Protein AF-A0A844IC82-F1 (afdb_monomer_lite)

Sequence (133 aa):
MSLWQGKRQEARGKSEEGLGDFTFLYTVWFYCVHLLIVACELRFGAEKSNSFRLKQRIELAFSIIPVLPLMADVDHNYATIRTHLERQGTPIGSNDLLIAVQAFTLNLTLVTANVREFSRVPNLKVENWLKSD

pLDDT: mean 83.49, std 21.62, range [38.25, 98.25]

Radius of gyration: 22.3 Å; chains: 1; bounding box: 40×45×65 Å

Structure (mmCIF, N/CA/C/O backbone):
data_AF-A0A844IC82-F1
#
_entry.id   AF-A0A844IC82-F1
#
loop_
_atom_site.group_PDB
_atom_site.id
_atom_site.type_symbol
_atom_site.label_atom_id
_atom_site.label_alt_id
_atom_site.label_comp_id
_atom_site.label_asym_id
_atom_site.label_entity_id
_atom_site.label_seq_id
_atom_site.pdbx_PDB_ins_code
_atom_site.Cartn_x
_atom_site.Cartn_y
_atom_site.Cartn_z
_atom_site.occupancy
_atom_site.B_iso_or_equiv
_atom_site.auth_seq_id
_atom_site.auth_comp_id
_atom_site.auth_asym_id
_atom_site.auth_atom_id
_atom_site.pdbx_PDB_model_num
ATOM 1 N N . MET A 1 1 ? 22.944 -0.408 -47.271 1.00 51.28 1 MET A N 1
ATOM 2 C CA . MET A 1 1 ? 21.814 -0.973 -48.038 1.00 51.28 1 MET A CA 1
ATOM 3 C C . MET A 1 1 ? 22.250 -2.235 -48.800 1.00 51.28 1 MET A C 1
ATOM 5 O O . MET A 1 1 ? 22.168 -2.237 -50.016 1.00 51.28 1 MET A O 1
ATOM 9 N N . SER A 1 2 ? 22.726 -3.302 -48.129 1.00 55.84 2 SER A N 1
ATOM 10 C CA . SER A 1 2 ? 23.039 -4.575 -48.834 1.00 55.84 2 SER A CA 1
ATOM 11 C C . SER A 1 2 ? 23.286 -5.837 -47.974 1.00 55.84 2 SER A C 1
ATOM 13 O O . SER A 1 2 ? 23.756 -6.828 -48.516 1.00 55.84 2 SER A O 1
ATOM 15 N N . LEU A 1 3 ? 22.950 -5.885 -46.674 1.00 41.97 3 LEU A N 1
ATOM 16 C CA . LEU A 1 3 ? 23.184 -7.099 -45.850 1.00 41.97 3 LEU A CA 1
ATOM 17 C C . LEU A 1 3 ? 21.960 -7.624 -45.074 1.00 41.97 3 LEU A C 1
ATOM 19 O O . LEU A 1 3 ? 22.056 -8.641 -44.397 1.00 41.97 3 LEU A O 1
ATOM 23 N N . TRP A 1 4 ? 20.789 -6.988 -45.208 1.00 41.56 4 TRP A N 1
ATOM 24 C CA . TRP A 1 4 ? 19.594 -7.311 -44.404 1.00 41.56 4 TRP A CA 1
ATOM 25 C C . TRP A 1 4 ? 18.356 -7.771 -45.192 1.00 41.56 4 TRP A C 1
ATOM 27 O O . TRP A 1 4 ? 17.288 -7.937 -44.611 1.00 41.56 4 TRP A O 1
ATOM 37 N N . GLN A 1 5 ? 18.477 -8.031 -46.498 1.00 43.94 5 GLN A N 1
ATOM 38 C CA . GLN A 1 5 ? 17.385 -8.625 -47.292 1.00 43.94 5 GLN A CA 1
ATOM 39 C C . GLN A 1 5 ? 17.567 -10.128 -47.573 1.00 43.94 5 GLN A C 1
ATOM 41 O O . GLN A 1 5 ? 16.580 -10.812 -47.822 1.00 43.94 5 GLN A O 1
ATOM 46 N N . GLY A 1 6 ? 18.783 -10.675 -47.441 1.00 41.50 6 GLY A N 1
ATOM 47 C CA . GLY A 1 6 ? 19.058 -12.096 -47.709 1.00 41.50 6 GLY A CA 1
ATOM 48 C C . GLY A 1 6 ? 18.577 -13.072 -46.627 1.00 41.50 6 GLY A C 1
ATOM 49 O O . GLY A 1 6 ? 18.161 -14.179 -46.943 1.00 41.50 6 GLY A O 1
ATOM 50 N N . LYS A 1 7 ? 18.541 -12.667 -45.349 1.00 41.31 7 LYS A N 1
ATOM 51 C CA . LYS A 1 7 ? 18.173 -13.572 -44.237 1.00 41.31 7 LYS A CA 1
ATOM 52 C C . LYS A 1 7 ? 16.666 -13.767 -44.019 1.00 41.31 7 LYS A C 1
ATOM 54 O O . LYS A 1 7 ? 16.270 -14.528 -43.145 1.00 41.31 7 LYS A O 1
ATOM 59 N N . ARG A 1 8 ? 15.807 -13.111 -44.808 1.00 38.25 8 ARG A N 1
ATOM 60 C CA . ARG A 1 8 ? 14.341 -13.230 -44.678 1.00 38.25 8 ARG A CA 1
ATOM 61 C C . ARG A 1 8 ? 13.778 -14.504 -45.337 1.00 38.25 8 ARG A C 1
ATOM 63 O O . ARG A 1 8 ? 12.640 -14.863 -45.067 1.00 38.25 8 ARG A O 1
ATOM 70 N N . GLN A 1 9 ? 14.559 -15.199 -46.169 1.00 39.94 9 GLN A N 1
ATOM 71 C CA . GLN A 1 9 ? 14.133 -16.430 -46.856 1.00 39.94 9 GLN A CA 1
ATOM 72 C C . GLN A 1 9 ? 14.550 -17.719 -46.116 1.00 39.94 9 GLN A C 1
ATOM 74 O O . GLN A 1 9 ? 13.899 -18.745 -46.271 1.00 39.94 9 GLN A O 1
ATOM 79 N N . GLU A 1 10 ? 15.569 -17.675 -45.252 1.00 38.34 10 GLU A N 1
ATOM 80 C CA . GLU A 1 10 ? 16.102 -18.875 -44.577 1.00 38.34 10 GLU A CA 1
ATOM 81 C C . GLU A 1 10 ? 15.306 -19.286 -43.318 1.00 38.34 10 GLU A C 1
ATOM 83 O O . GLU A 1 10 ? 15.404 -20.415 -42.847 1.00 38.34 10 GLU A O 1
ATOM 88 N N . ALA A 1 11 ? 14.436 -18.408 -42.807 1.00 39.69 11 ALA A N 1
ATOM 89 C CA . ALA A 1 11 ? 13.580 -18.675 -41.645 1.00 39.69 11 ALA A CA 1
ATOM 90 C C . ALA A 1 11 ? 12.224 -19.327 -41.993 1.00 39.69 11 ALA A C 1
ATOM 92 O O . ALA A 1 11 ? 11.368 -19.467 -41.124 1.00 39.69 11 ALA A O 1
ATOM 93 N N . ARG A 1 12 ? 11.999 -19.716 -43.257 1.00 40.47 12 ARG A N 1
ATOM 94 C CA . ARG A 1 12 ? 10.721 -20.288 -43.723 1.00 40.47 12 ARG A CA 1
ATOM 95 C C . ARG A 1 12 ? 10.727 -21.822 -43.840 1.00 40.47 12 ARG A C 1
ATOM 97 O O . ARG A 1 12 ? 9.746 -22.387 -44.303 1.00 40.47 12 ARG A O 1
ATOM 104 N N . GLY A 1 13 ? 11.813 -22.483 -43.428 1.00 40.06 13 GLY A N 1
ATOM 105 C CA . GLY A 1 13 ? 12.026 -23.924 -43.633 1.00 40.06 13 GLY A CA 1
ATOM 106 C C . GLY A 1 13 ? 12.338 -24.754 -42.386 1.00 40.06 13 GLY A C 1
ATOM 107 O O . GLY A 1 13 ? 12.775 -25.887 -42.533 1.00 40.06 13 GLY A O 1
ATOM 108 N N . LYS A 1 14 ? 12.163 -24.222 -41.169 1.00 43.19 14 LYS A N 1
ATOM 109 C CA . LYS A 1 14 ? 12.354 -24.995 -39.924 1.00 43.19 14 LYS A CA 1
ATOM 110 C C . LYS A 1 14 ? 11.222 -24.771 -38.915 1.00 43.19 14 LYS A C 1
ATOM 112 O O . LYS A 1 14 ? 11.452 -24.502 -37.744 1.00 43.19 14 LYS A O 1
ATOM 117 N N . SER A 1 15 ? 9.986 -24.872 -39.396 1.00 48.28 15 SER A N 1
ATOM 118 C CA . SER A 1 15 ? 8.929 -25.584 -38.670 1.00 48.28 15 SER A CA 1
ATOM 119 C C . SER A 1 15 ? 9.297 -27.068 -38.786 1.00 48.28 15 SER A C 1
ATOM 121 O O . SER A 1 15 ? 9.417 -27.550 -39.903 1.00 48.28 15 SER A O 1
ATOM 123 N N . GLU A 1 16 ? 9.692 -27.790 -37.741 1.00 48.81 16 GLU A N 1
ATOM 124 C CA . GLU A 1 16 ? 8.737 -28.591 -36.958 1.00 48.81 16 GLU A CA 1
ATOM 125 C C . GLU A 1 16 ? 9.360 -29.196 -35.669 1.00 48.81 16 GLU A C 1
ATOM 127 O O . GLU A 1 16 ? 8.695 -29.956 -34.979 1.00 48.81 16 GLU A O 1
ATOM 132 N N . GLU A 1 17 ? 10.590 -28.840 -35.266 1.00 48.00 17 GLU A N 1
ATOM 133 C CA . GLU A 1 17 ? 11.301 -29.528 -34.154 1.00 48.00 17 GLU A CA 1
ATOM 134 C C . GLU A 1 17 ? 11.530 -28.693 -32.872 1.00 48.00 17 GLU A C 1
ATOM 136 O O . GLU A 1 17 ? 12.385 -29.021 -32.056 1.00 48.00 17 GLU A O 1
ATOM 141 N N . GLY A 1 18 ? 10.772 -27.614 -32.647 1.00 45.81 18 GLY A N 1
ATOM 142 C CA . GLY A 1 18 ? 11.054 -26.670 -31.548 1.00 45.81 18 GLY A CA 1
ATOM 143 C C . GLY A 1 18 ? 9.851 -26.152 -30.762 1.00 45.81 18 GLY A C 1
ATOM 144 O O . GLY A 1 18 ? 9.939 -25.080 -30.170 1.00 45.81 18 GLY A O 1
ATOM 145 N N . LEU A 1 19 ? 8.723 -26.867 -30.741 1.00 46.19 19 LEU A N 1
ATOM 146 C CA . LEU A 1 19 ? 7.490 -26.408 -30.076 1.00 46.19 19 LEU A CA 1
ATOM 147 C C . LEU A 1 19 ? 7.551 -26.359 -28.526 1.00 46.19 19 LEU A C 1
ATOM 149 O O . LEU A 1 19 ? 6.521 -26.154 -27.890 1.00 46.19 19 LEU A O 1
ATOM 153 N N . GLY A 1 20 ? 8.726 -26.537 -27.908 1.00 46.59 20 GLY A N 1
ATOM 154 C CA . GLY A 1 20 ? 8.906 -26.541 -26.449 1.00 46.59 20 GLY A CA 1
ATOM 155 C C . GLY A 1 20 ? 9.227 -25.183 -25.808 1.00 46.59 20 GLY A C 1
ATOM 156 O O . GLY A 1 20 ? 8.851 -24.965 -24.660 1.00 46.59 20 GLY A O 1
ATOM 157 N N . ASP A 1 21 ? 9.847 -24.247 -26.535 1.00 56.78 21 ASP A N 1
ATOM 158 C CA . ASP A 1 21 ? 10.416 -23.020 -25.934 1.00 56.78 21 ASP A CA 1
ATOM 159 C C . ASP A 1 21 ? 9.563 -21.752 -26.128 1.00 56.78 21 ASP A C 1
ATOM 161 O O . ASP A 1 21 ? 9.872 -20.693 -25.582 1.00 56.78 21 ASP A O 1
ATOM 165 N N . PHE A 1 22 ? 8.450 -21.833 -26.862 1.00 43.94 22 PHE A N 1
ATOM 166 C CA . PHE A 1 22 ? 7.577 -20.675 -27.118 1.00 43.94 22 PHE A CA 1
ATOM 167 C C . PHE A 1 22 ? 6.506 -20.442 -26.038 1.00 43.94 22 PHE A C 1
ATOM 169 O O . PHE A 1 22 ? 5.912 -19.364 -25.976 1.00 43.94 22 PHE A O 1
ATOM 176 N N . THR A 1 23 ? 6.291 -21.410 -25.144 1.00 47.78 23 THR A N 1
ATOM 177 C CA . THR A 1 23 ? 5.340 -21.308 -24.022 1.00 47.78 23 THR A CA 1
ATOM 178 C C . THR A 1 23 ? 5.748 -20.223 -23.015 1.00 47.78 23 THR A C 1
ATOM 180 O O . THR A 1 23 ? 4.891 -19.637 -22.360 1.00 47.78 23 THR A O 1
ATOM 183 N N . PHE A 1 24 ? 7.041 -19.885 -22.927 1.00 46.66 24 PHE A N 1
ATOM 184 C CA . PHE A 1 24 ? 7.570 -18.921 -21.953 1.00 46.66 24 PHE A CA 1
ATOM 185 C C . PHE A 1 24 ? 7.175 -17.459 -22.237 1.00 46.66 24 PHE A C 1
ATOM 187 O O . PHE A 1 24 ? 7.182 -16.628 -21.333 1.00 46.66 24 PHE A O 1
ATOM 194 N N . LEU A 1 25 ? 6.795 -17.133 -23.478 1.00 47.28 25 LEU A N 1
ATOM 195 C CA . LEU A 1 25 ? 6.394 -15.776 -23.881 1.00 47.28 25 LEU A CA 1
ATOM 196 C C . LEU A 1 25 ? 4.873 -15.533 -23.804 1.00 47.28 25 LEU A C 1
ATOM 198 O O . LEU A 1 25 ? 4.428 -14.413 -24.044 1.00 47.28 25 LEU A O 1
ATOM 20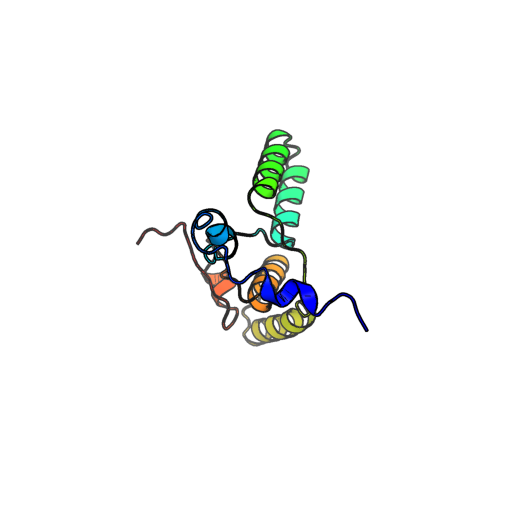2 N N . TYR A 1 26 ? 4.084 -16.548 -23.427 1.00 44.75 26 TYR A N 1
ATOM 203 C CA . TYR A 1 26 ? 2.617 -16.487 -23.323 1.00 44.75 26 TYR A CA 1
ATOM 204 C C . TYR A 1 26 ? 2.077 -16.668 -21.891 1.00 44.75 26 TYR A C 1
ATOM 206 O O . TYR A 1 26 ? 0.877 -16.872 -21.709 1.00 44.75 26 TYR A O 1
ATOM 214 N N . THR A 1 27 ? 2.917 -16.545 -20.857 1.00 41.44 27 THR A N 1
ATOM 215 C CA . THR A 1 27 ? 2.504 -16.597 -19.442 1.00 41.44 27 THR A CA 1
ATOM 216 C C . THR A 1 27 ? 1.809 -15.301 -19.006 1.00 41.44 27 THR A C 1
ATOM 218 O O . THR A 1 27 ? 2.286 -14.557 -18.152 1.00 41.44 27 THR A O 1
ATOM 221 N N . VAL A 1 28 ? 0.647 -14.990 -19.576 1.00 44.84 28 VAL A N 1
ATOM 222 C CA . VAL A 1 28 ? -0.340 -14.240 -18.792 1.00 44.84 28 VAL A CA 1
ATOM 223 C C . VAL A 1 28 ? -0.747 -15.181 -17.648 1.00 44.84 28 VAL A C 1
ATOM 225 O O . VAL A 1 28 ? -1.030 -16.339 -17.943 1.00 44.84 28 VAL A O 1
ATOM 228 N N . TRP A 1 29 ? -0.779 -14.692 -16.399 1.00 43.16 29 TRP A N 1
ATOM 229 C CA . TRP A 1 29 ? -1.689 -15.063 -15.285 1.00 43.16 29 TRP A CA 1
ATOM 230 C C . TRP A 1 29 ? -0.972 -15.051 -13.906 1.00 43.16 29 TRP A C 1
ATOM 232 O O . TRP A 1 29 ? -0.146 -15.905 -13.617 1.00 43.16 29 TRP A O 1
ATOM 242 N N . PHE A 1 30 ? -1.330 -14.089 -13.040 1.00 54.56 30 PHE A N 1
ATOM 243 C CA . PHE A 1 30 ? -0.992 -13.986 -11.600 1.00 54.56 30 PHE A CA 1
ATOM 244 C C . PHE A 1 30 ? 0.480 -13.779 -11.181 1.00 54.56 30 PHE A C 1
ATOM 246 O O . PHE A 1 30 ? 1.043 -14.580 -10.438 1.00 54.56 30 PHE A O 1
ATOM 253 N N . TYR A 1 31 ? 1.084 -12.636 -11.521 1.00 78.00 31 TYR A N 1
ATOM 254 C CA . TYR A 1 31 ? 2.238 -12.154 -10.748 1.00 78.00 31 TYR A CA 1
ATOM 255 C C . TYR A 1 31 ? 1.756 -11.278 -9.588 1.00 78.00 31 TYR A C 1
ATOM 257 O O . TYR A 1 31 ? 1.326 -10.142 -9.790 1.00 78.00 31 TYR A O 1
ATOM 265 N N . CYS A 1 32 ? 1.818 -11.810 -8.364 1.00 90.00 32 CYS A N 1
ATOM 266 C CA . CYS A 1 32 ? 1.727 -10.991 -7.158 1.00 90.00 32 CYS A CA 1
ATOM 267 C C . CYS A 1 32 ? 2.939 -10.058 -7.091 1.00 90.00 32 CYS A C 1
ATOM 269 O O . CYS A 1 32 ? 4.047 -10.431 -7.480 1.00 90.00 32 CYS A O 1
ATOM 271 N N . VAL A 1 33 ? 2.735 -8.863 -6.546 1.00 94.12 33 VAL A N 1
ATOM 272 C CA . VAL A 1 33 ? 3.802 -7.899 -6.268 1.00 94.12 33 VAL A CA 1
ATOM 273 C C . VAL A 1 33 ? 3.579 -7.278 -4.899 1.00 94.12 33 VAL A C 1
ATOM 275 O O . VAL A 1 33 ? 2.443 -7.118 -4.453 1.00 94.12 33 VAL A O 1
ATOM 278 N N . HIS A 1 34 ? 4.663 -6.893 -4.239 1.00 95.06 34 HIS A N 1
ATOM 279 C CA . HIS A 1 34 ? 4.593 -6.020 -3.077 1.00 95.06 34 HIS A CA 1
ATOM 280 C C . HIS A 1 34 ? 4.609 -4.569 -3.553 1.00 95.06 34 HIS A C 1
ATOM 282 O O . HIS A 1 34 ? 5.457 -4.190 -4.356 1.00 95.06 34 HIS A O 1
ATOM 288 N N . LEU A 1 35 ? 3.716 -3.727 -3.042 1.00 96.44 35 LEU A N 1
ATOM 289 C CA . LEU A 1 35 ? 3.821 -2.287 -3.277 1.00 96.44 35 LEU A CA 1
ATOM 290 C C . LEU A 1 35 ? 4.948 -1.703 -2.419 1.00 96.44 35 LEU A C 1
ATOM 292 O O . LEU A 1 35 ? 5.167 -2.147 -1.290 1.00 96.44 35 LEU A O 1
ATOM 296 N N . LEU A 1 36 ? 5.655 -0.696 -2.936 1.00 96.94 36 LEU A N 1
ATOM 297 C CA . LEU A 1 36 ? 6.801 -0.084 -2.253 1.00 96.94 36 LEU A CA 1
ATOM 298 C C . LEU A 1 36 ? 6.465 0.366 -0.827 1.00 96.94 36 LEU A C 1
ATOM 300 O O . LEU A 1 36 ? 7.243 0.123 0.091 1.00 96.94 36 LEU A O 1
ATOM 304 N N . ILE A 1 37 ? 5.294 0.974 -0.631 1.00 97.56 37 ILE A N 1
ATOM 305 C CA . ILE A 1 37 ? 4.862 1.448 0.690 1.00 97.56 37 ILE A CA 1
ATOM 306 C C . ILE A 1 37 ? 4.693 0.284 1.673 1.00 97.56 37 ILE A C 1
ATOM 308 O O . ILE A 1 37 ? 5.171 0.374 2.801 1.00 97.56 37 ILE A O 1
ATOM 312 N N . VAL A 1 38 ? 4.134 -0.846 1.228 1.00 97.19 38 VAL A N 1
ATOM 313 C CA . VAL A 1 38 ? 4.040 -2.068 2.046 1.00 97.19 38 VAL A CA 1
ATOM 314 C C . VAL A 1 38 ? 5.436 -2.580 2.404 1.00 97.19 38 VAL A C 1
ATOM 316 O O . VAL A 1 38 ? 5.693 -2.954 3.548 1.00 97.19 38 VAL A O 1
ATOM 319 N N . ALA A 1 39 ? 6.374 -2.558 1.453 1.00 97.56 39 ALA A N 1
ATOM 320 C CA . ALA A 1 39 ? 7.747 -2.971 1.723 1.00 97.56 39 ALA A CA 1
ATOM 321 C C . ALA A 1 39 ? 8.440 -2.065 2.757 1.00 97.56 39 ALA A C 1
ATOM 323 O O . ALA A 1 39 ? 9.157 -2.566 3.629 1.00 97.56 39 ALA A O 1
ATOM 324 N N . CYS A 1 40 ? 8.195 -0.751 2.701 1.00 97.75 40 CYS A N 1
ATOM 325 C CA . CYS A 1 40 ? 8.662 0.205 3.704 1.00 97.75 40 CYS A CA 1
ATOM 326 C C . CYS A 1 40 ? 8.109 -0.120 5.098 1.00 97.75 40 CYS A C 1
ATOM 328 O O . CYS A 1 40 ? 8.880 -0.172 6.056 1.00 97.75 40 CYS A O 1
ATOM 330 N N . GLU A 1 41 ? 6.806 -0.387 5.221 1.00 97.44 41 GLU A N 1
ATOM 331 C CA . GLU A 1 41 ? 6.179 -0.719 6.506 1.00 97.44 41 GLU A CA 1
ATOM 332 C C . GLU A 1 41 ? 6.706 -2.027 7.100 1.00 97.44 41 GLU A C 1
ATOM 334 O O . GLU A 1 41 ? 7.023 -2.082 8.292 1.00 97.44 41 GLU A O 1
ATOM 339 N N . LEU A 1 42 ? 6.872 -3.064 6.274 1.00 97.31 42 LEU A N 1
ATOM 340 C CA . LEU A 1 42 ? 7.417 -4.349 6.712 1.00 97.31 42 LEU A CA 1
ATOM 341 C C . LEU A 1 42 ? 8.855 -4.207 7.222 1.00 97.31 42 LEU A C 1
ATOM 343 O O . LEU A 1 42 ? 9.170 -4.679 8.318 1.00 97.31 42 LEU A O 1
ATOM 347 N N . ARG A 1 43 ? 9.725 -3.519 6.470 1.00 97.31 43 ARG A N 1
ATOM 348 C CA . ARG A 1 43 ? 11.115 -3.276 6.890 1.00 97.31 43 ARG A CA 1
ATOM 349 C C . ARG A 1 43 ? 11.182 -2.412 8.146 1.00 97.31 43 ARG A C 1
ATOM 351 O O . ARG A 1 43 ? 11.923 -2.752 9.064 1.00 97.31 43 ARG A O 1
ATOM 358 N N . PHE A 1 44 ? 10.366 -1.360 8.237 1.00 97.44 44 PHE A N 1
ATOM 359 C CA . PHE A 1 44 ? 10.267 -0.539 9.444 1.00 97.44 44 PHE A CA 1
ATOM 360 C C . PHE A 1 44 ? 9.838 -1.365 10.663 1.00 97.44 44 PHE A C 1
ATOM 362 O O . PHE A 1 44 ? 10.462 -1.274 11.719 1.00 97.44 44 PHE A O 1
ATOM 369 N N . GLY A 1 45 ? 8.814 -2.211 10.524 1.00 96.94 45 GLY A N 1
ATOM 370 C CA . GLY A 1 45 ? 8.366 -3.105 11.591 1.00 96.94 45 GLY A CA 1
ATOM 371 C C . GLY A 1 45 ? 9.460 -4.078 12.037 1.00 96.94 45 GLY A C 1
ATOM 372 O O . GLY A 1 45 ? 9.660 -4.287 13.236 1.00 96.94 45 GLY A O 1
ATOM 373 N N . ALA A 1 46 ? 10.222 -4.623 11.086 1.00 96.94 46 ALA A N 1
ATOM 374 C CA . ALA A 1 46 ? 11.346 -5.508 11.370 1.00 96.94 46 ALA A CA 1
ATOM 375 C C . ALA A 1 46 ? 12.468 -4.800 12.136 1.00 96.94 46 ALA A C 1
ATOM 377 O O . ALA A 1 46 ? 12.935 -5.329 13.148 1.00 96.94 46 ALA A O 1
ATOM 378 N N . GLU A 1 47 ? 12.852 -3.596 11.705 1.00 97.00 47 GLU A N 1
ATOM 379 C CA . GLU A 1 47 ? 13.826 -2.755 12.406 1.00 97.00 47 GLU A CA 1
ATOM 380 C C . GLU A 1 4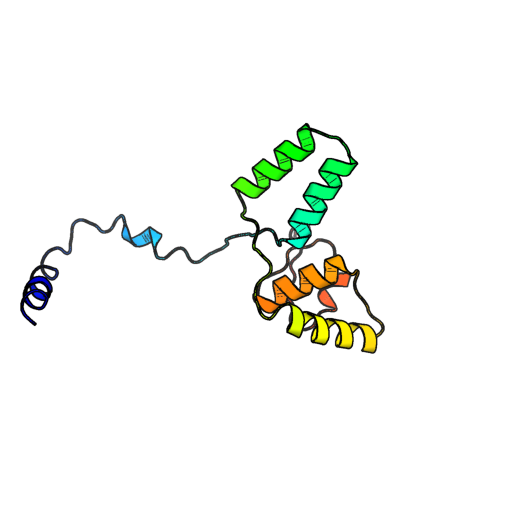7 ? 13.352 -2.404 13.817 1.00 97.00 47 GLU A C 1
ATOM 382 O O . GLU A 1 47 ? 14.063 -2.651 14.789 1.00 97.00 47 GLU A O 1
ATOM 387 N N . LYS A 1 48 ? 12.107 -1.936 13.956 1.00 97.12 48 LYS A N 1
ATOM 388 C CA . LYS A 1 48 ? 11.514 -1.574 15.249 1.00 97.12 48 LYS A CA 1
ATOM 389 C C . LYS A 1 48 ? 11.464 -2.751 16.227 1.00 97.12 48 LYS A C 1
ATOM 391 O O . LYS A 1 48 ? 11.638 -2.559 17.425 1.00 97.12 48 LYS A O 1
ATOM 396 N N . SER A 1 49 ? 11.222 -3.963 15.729 1.00 95.94 49 SER A N 1
ATOM 397 C CA . SER A 1 49 ? 11.190 -5.181 16.552 1.00 95.94 49 SER A CA 1
ATOM 398 C C . SER A 1 49 ? 12.576 -5.697 16.960 1.00 95.94 49 SER A C 1
ATOM 400 O O . SER A 1 49 ? 12.663 -6.603 17.787 1.00 95.94 49 SER A O 1
ATOM 402 N N . ASN A 1 50 ? 13.648 -5.180 16.348 1.00 93.69 50 ASN A N 1
ATOM 403 C CA . ASN A 1 50 ? 15.023 -5.668 16.474 1.00 93.69 50 ASN A CA 1
ATOM 404 C C . ASN A 1 50 ? 15.187 -7.191 16.239 1.00 93.69 50 ASN A C 1
ATOM 406 O O . ASN A 1 50 ? 16.092 -7.832 16.772 1.00 93.69 50 ASN A O 1
ATOM 410 N N . SER A 1 51 ? 14.300 -7.801 15.444 1.00 95.69 51 SER A N 1
ATOM 411 C CA . SER A 1 51 ? 14.273 -9.248 15.215 1.00 95.69 51 SER A CA 1
ATOM 412 C C . SER A 1 51 ? 14.998 -9.630 13.928 1.00 95.69 51 SER A C 1
ATOM 414 O O . SER A 1 51 ? 14.479 -9.453 12.825 1.00 95.69 51 SER A O 1
ATOM 416 N N . PHE A 1 52 ? 16.179 -10.236 14.060 1.00 95.50 52 PHE A N 1
ATOM 417 C CA . PHE A 1 52 ? 16.946 -10.745 12.916 1.00 95.50 52 PHE A CA 1
ATOM 418 C C . PHE A 1 52 ? 16.151 -11.765 12.084 1.00 95.50 52 PHE A C 1
ATOM 420 O O . PHE A 1 52 ? 16.114 -11.688 10.857 1.00 95.50 52 PHE A O 1
ATOM 427 N N . ARG A 1 53 ? 15.432 -12.676 12.755 1.00 96.75 53 ARG A N 1
ATOM 428 C CA . ARG A 1 53 ? 14.590 -13.684 12.096 1.00 96.75 53 ARG A CA 1
ATOM 429 C C . ARG A 1 53 ? 13.493 -13.044 11.244 1.00 96.75 53 ARG A C 1
ATOM 431 O O . ARG A 1 53 ? 13.191 -13.549 10.165 1.00 96.75 53 ARG A O 1
ATOM 438 N N . LEU A 1 54 ? 12.877 -11.959 11.720 1.00 96.12 54 LEU A N 1
ATOM 439 C CA . LEU A 1 54 ? 11.839 -11.258 10.962 1.00 96.12 54 LEU A CA 1
ATOM 440 C C . LEU A 1 54 ? 12.425 -10.578 9.720 1.00 96.12 54 LEU A C 1
ATOM 442 O O . LEU A 1 54 ? 11.869 -10.744 8.637 1.00 96.12 54 LEU A O 1
ATOM 446 N N . LYS A 1 55 ? 13.578 -9.908 9.856 1.00 97.38 55 LYS A N 1
ATOM 447 C CA . LYS A 1 55 ? 14.298 -9.301 8.723 1.00 97.38 55 LYS A CA 1
ATOM 448 C C . LYS A 1 55 ? 14.583 -10.329 7.625 1.00 97.38 55 LYS A C 1
ATOM 450 O O . LYS A 1 55 ? 14.231 -10.107 6.473 1.00 97.38 55 LYS A O 1
ATOM 455 N N . GLN A 1 56 ? 15.123 -11.496 7.989 1.00 97.50 56 GLN A N 1
ATOM 456 C CA . GLN A 1 56 ? 15.398 -12.566 7.022 1.00 97.50 56 GLN A CA 1
ATOM 457 C C . GLN A 1 56 ? 14.138 -13.064 6.306 1.00 97.50 56 GLN A C 1
ATOM 459 O O . GLN A 1 56 ? 14.159 -13.263 5.096 1.00 97.50 56 GLN A O 1
ATOM 464 N N . ARG A 1 57 ? 13.027 -13.257 7.030 1.00 97.19 57 ARG A N 1
ATOM 465 C CA . ARG A 1 57 ? 11.763 -13.708 6.422 1.00 97.19 57 ARG A CA 1
ATOM 466 C C . ARG A 1 57 ? 11.197 -12.694 5.432 1.00 97.19 57 ARG A C 1
ATOM 468 O O . ARG A 1 57 ? 10.651 -13.106 4.416 1.00 97.19 57 ARG A O 1
ATOM 475 N N . ILE A 1 58 ? 11.322 -11.403 5.728 1.00 97.31 58 ILE A N 1
ATOM 476 C CA . ILE A 1 58 ? 10.869 -10.331 4.835 1.00 97.31 58 ILE A CA 1
ATOM 477 C C . ILE A 1 58 ? 11.704 -10.307 3.555 1.00 97.31 58 ILE A C 1
ATOM 479 O O . ILE A 1 58 ? 11.135 -10.307 2.469 1.00 97.31 58 ILE A O 1
ATOM 483 N N . GLU A 1 59 ? 13.033 -10.375 3.654 1.00 96.38 59 GLU A N 1
ATOM 484 C CA . GLU A 1 59 ? 13.882 -10.388 2.453 1.00 96.38 59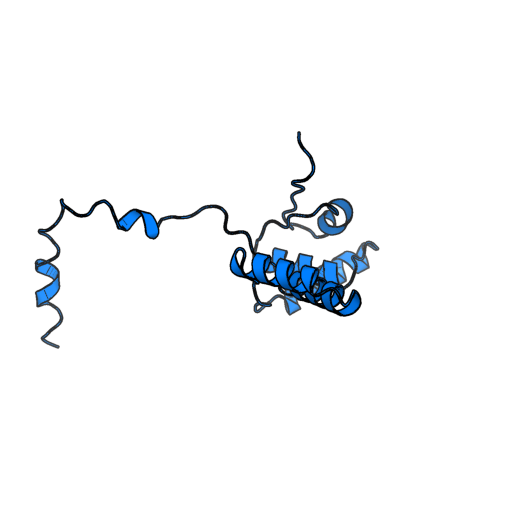 GLU A CA 1
ATOM 485 C C . GLU A 1 59 ? 13.692 -11.668 1.617 1.00 96.38 59 GLU A C 1
ATOM 487 O O . GLU A 1 59 ? 13.705 -11.604 0.390 1.00 96.38 59 GLU A O 1
ATOM 492 N N . LEU A 1 60 ? 13.418 -12.816 2.252 1.00 96.38 60 LEU A N 1
ATOM 493 C CA . LEU A 1 60 ? 13.004 -14.035 1.542 1.00 96.38 60 LEU A CA 1
ATOM 494 C C . LEU A 1 60 ? 11.651 -13.872 0.833 1.00 96.38 60 LEU A C 1
ATOM 496 O O . LEU A 1 60 ? 11.469 -14.388 -0.262 1.00 96.38 60 LEU A O 1
ATOM 500 N N . ALA A 1 61 ? 10.690 -13.162 1.428 1.00 93.81 61 ALA A N 1
ATOM 501 C CA . ALA A 1 61 ? 9.422 -12.886 0.757 1.00 93.81 61 ALA A CA 1
ATOM 502 C C . ALA A 1 61 ? 9.625 -11.978 -0.469 1.00 93.81 61 ALA A C 1
ATOM 504 O O . ALA A 1 61 ? 9.035 -12.225 -1.521 1.00 93.81 61 ALA A O 1
ATOM 505 N N . PHE A 1 62 ? 10.493 -10.967 -0.360 1.00 94.62 62 PHE A N 1
ATOM 506 C CA . PHE A 1 62 ? 10.801 -10.046 -1.458 1.00 94.62 62 PHE A CA 1
ATOM 507 C C . PHE A 1 62 ? 11.633 -10.668 -2.583 1.00 94.62 62 PHE A C 1
ATOM 509 O O . PHE A 1 62 ? 11.575 -10.174 -3.708 1.00 94.62 62 PHE A O 1
ATOM 516 N N . SER A 1 63 ? 12.373 -11.751 -2.324 1.00 92.88 63 SER A N 1
ATOM 517 C CA . SER A 1 63 ? 13.067 -12.489 -3.386 1.00 92.88 63 SER A CA 1
ATOM 518 C C . SER A 1 63 ? 12.128 -13.354 -4.234 1.00 92.88 63 SER A C 1
ATOM 520 O O . SER A 1 63 ? 12.464 -13.669 -5.373 1.00 92.88 63 SER A O 1
ATOM 522 N N . ILE A 1 64 ? 10.954 -13.717 -3.702 1.00 92.19 64 ILE A N 1
ATOM 523 C CA . ILE A 1 64 ? 9.937 -14.526 -4.394 1.00 92.19 64 ILE A CA 1
ATOM 524 C C . ILE A 1 64 ? 8.909 -13.626 -5.088 1.00 92.19 64 ILE A C 1
ATOM 526 O O . ILE A 1 64 ? 8.545 -13.863 -6.237 1.00 92.19 64 ILE A O 1
ATOM 530 N N . ILE A 1 65 ? 8.433 -12.596 -4.386 1.00 92.12 65 ILE A N 1
ATOM 531 C CA . ILE A 1 65 ? 7.421 -11.654 -4.867 1.00 92.12 65 ILE A CA 1
ATOM 532 C C . ILE A 1 65 ? 8.075 -10.267 -4.914 1.00 92.12 65 ILE A C 1
ATOM 534 O O . ILE A 1 65 ? 8.344 -9.686 -3.856 1.00 92.12 65 ILE A O 1
ATOM 538 N N . PRO A 1 66 ? 8.335 -9.711 -6.108 1.00 91.88 66 PRO A N 1
ATOM 539 C CA . PRO A 1 66 ? 9.124 -8.495 -6.234 1.00 91.88 66 PRO A CA 1
ATOM 540 C C . PRO A 1 66 ? 8.399 -7.277 -5.653 1.00 91.88 66 PRO A C 1
ATOM 542 O O . PRO A 1 66 ? 7.168 -7.217 -5.602 1.00 91.88 66 PRO A O 1
ATOM 545 N N . VAL A 1 67 ? 9.186 -6.283 -5.238 1.00 94.69 67 VAL A N 1
ATOM 546 C CA . VAL A 1 67 ? 8.680 -4.978 -4.801 1.00 94.69 67 VAL A CA 1
ATOM 547 C C . VAL A 1 67 ? 8.578 -4.051 -6.006 1.00 94.69 67 VAL A C 1
ATOM 549 O O . VAL A 1 67 ? 9.569 -3.801 -6.691 1.00 94.69 67 VAL A O 1
ATOM 552 N N . LEU A 1 68 ? 7.386 -3.516 -6.245 1.00 93.94 68 LEU A N 1
ATOM 553 C CA . LEU A 1 68 ? 7.116 -2.599 -7.338 1.00 93.94 68 LEU A CA 1
ATOM 554 C C . LEU A 1 68 ? 7.352 -1.144 -6.893 1.00 93.94 68 LEU A C 1
ATOM 556 O O . LEU A 1 68 ? 6.747 -0.711 -5.902 1.00 93.94 68 LEU A O 1
ATOM 560 N N . PRO A 1 69 ? 8.204 -0.373 -7.598 1.00 93.50 69 PRO A N 1
ATOM 561 C CA . PRO A 1 69 ? 8.488 1.012 -7.244 1.00 93.50 69 PRO A CA 1
ATOM 562 C C . PRO A 1 69 ? 7.257 1.906 -7.428 1.00 93.50 69 PRO A C 1
ATOM 564 O O . PRO A 1 69 ? 6.298 1.554 -8.118 1.00 93.50 69 PRO A O 1
ATOM 567 N N . LEU A 1 70 ? 7.296 3.089 -6.813 1.00 90.00 70 LEU A N 1
ATOM 568 C CA . LEU A 1 70 ? 6.351 4.156 -7.132 1.00 90.00 70 LEU A CA 1
ATOM 569 C C . LEU A 1 70 ? 6.575 4.603 -8.581 1.00 90.00 70 LEU A C 1
ATOM 571 O O . LEU A 1 70 ? 7.689 4.959 -8.960 1.00 90.00 70 LEU A O 1
ATOM 575 N N . MET A 1 71 ? 5.510 4.544 -9.374 1.00 86.19 71 MET A N 1
ATOM 576 C CA . MET A 1 71 ? 5.522 4.881 -10.796 1.00 86.19 71 MET A CA 1
ATOM 577 C C . MET A 1 71 ? 5.054 6.326 -11.009 1.00 86.19 71 MET A C 1
ATOM 579 O O . MET A 1 71 ? 4.541 6.963 -10.086 1.00 86.19 71 MET A O 1
ATOM 583 N N . ALA A 1 72 ? 5.221 6.830 -12.233 1.00 86.44 72 ALA A N 1
ATOM 584 C CA . ALA A 1 72 ? 4.644 8.108 -12.643 1.00 86.44 72 ALA A CA 1
ATOM 585 C C . ALA A 1 72 ? 3.113 8.130 -12.438 1.00 86.44 72 ALA A C 1
ATOM 587 O O . ALA A 1 72 ? 2.478 7.080 -12.322 1.00 86.44 72 ALA A O 1
ATOM 588 N N . ASP A 1 73 ? 2.539 9.331 -12.362 1.00 92.69 73 ASP A N 1
ATOM 589 C CA . ASP A 1 73 ? 1.101 9.615 -12.211 1.00 92.69 73 ASP A CA 1
ATOM 590 C C . ASP A 1 73 ? 0.463 9.233 -10.863 1.00 92.69 73 ASP A C 1
ATOM 592 O O . ASP A 1 73 ? -0.697 9.571 -10.597 1.00 92.69 73 ASP A O 1
ATOM 596 N N . VAL A 1 74 ? 1.202 8.569 -9.965 1.00 94.81 74 VAL A N 1
ATOM 597 C CA . VAL A 1 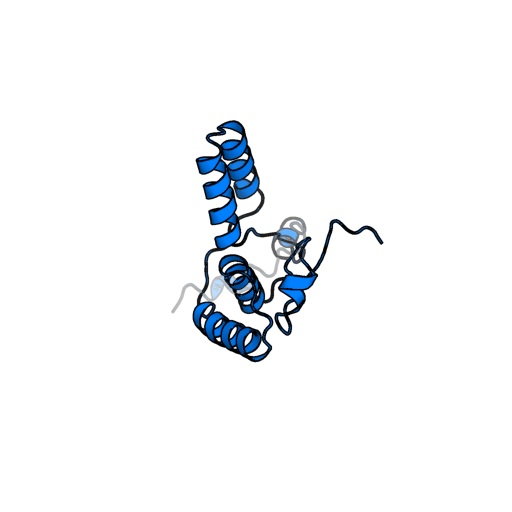74 ? 0.717 8.272 -8.607 1.00 94.81 74 VAL A CA 1
ATOM 598 C C . VAL A 1 74 ? 0.412 9.554 -7.832 1.00 94.81 74 VAL A C 1
ATOM 600 O O . VAL A 1 74 ? -0.564 9.597 -7.093 1.00 94.81 74 VAL A O 1
ATOM 603 N N . ASP A 1 75 ? 1.189 10.612 -8.016 1.00 95.75 75 ASP A N 1
ATOM 604 C CA . ASP A 1 75 ? 0.988 11.923 -7.397 1.00 95.75 75 ASP A CA 1
ATOM 605 C C . ASP A 1 75 ? -0.309 12.613 -7.861 1.00 95.75 75 ASP A C 1
ATOM 607 O O . ASP A 1 75 ? -1.086 13.104 -7.034 1.00 95.75 75 ASP A O 1
ATOM 611 N N . HIS A 1 76 ? -0.599 12.586 -9.164 1.00 97.00 76 HIS A N 1
ATOM 612 C CA . HIS A 1 76 ? -1.838 13.128 -9.726 1.00 97.00 76 HIS A CA 1
ATOM 613 C C . HIS A 1 76 ? -3.079 12.369 -9.231 1.00 97.00 76 HIS A C 1
ATOM 615 O O . HIS A 1 76 ? -4.065 12.979 -8.787 1.00 97.00 76 HIS A O 1
ATOM 621 N N . ASN A 1 77 ? -3.024 11.034 -9.246 1.00 97.12 77 ASN A N 1
ATOM 622 C CA . ASN A 1 77 ? -4.109 10.200 -8.730 1.00 97.12 77 ASN A CA 1
ATOM 623 C C . ASN A 1 77 ? -4.256 10.341 -7.211 1.00 97.12 77 ASN A C 1
ATOM 625 O O . ASN A 1 77 ? -5.380 10.363 -6.709 1.00 97.12 77 ASN A O 1
ATOM 629 N N . TYR A 1 78 ? -3.154 10.525 -6.478 1.00 97.69 78 TYR A N 1
ATOM 630 C CA . TYR A 1 78 ? -3.172 10.758 -5.036 1.00 97.69 78 TYR A CA 1
ATOM 631 C C . TYR A 1 78 ? -3.950 12.021 -4.694 1.00 97.69 78 TYR A C 1
ATOM 633 O O . TYR A 1 78 ? -4.873 11.968 -3.882 1.00 97.69 78 TYR A O 1
ATOM 641 N N . ALA A 1 79 ? -3.620 13.146 -5.337 1.00 97.88 79 ALA A N 1
ATOM 642 C CA . ALA A 1 79 ? -4.306 14.410 -5.096 1.00 97.88 79 ALA A CA 1
ATOM 643 C C . ALA A 1 79 ? -5.813 14.289 -5.375 1.00 97.88 79 ALA A C 1
ATOM 645 O O . ALA A 1 79 ? -6.641 14.741 -4.576 1.00 97.88 79 ALA A O 1
ATOM 646 N N . THR A 1 80 ? -6.170 13.618 -6.472 1.00 97.94 80 THR A N 1
ATOM 647 C CA . THR A 1 80 ? -7.564 13.413 -6.882 1.00 97.94 80 THR A CA 1
ATOM 648 C C . THR A 1 80 ? -8.333 12.543 -5.886 1.00 97.94 80 THR A C 1
ATOM 650 O O . THR A 1 80 ? -9.380 12.956 -5.379 1.00 97.94 80 THR A O 1
ATOM 653 N N . ILE A 1 81 ? -7.805 11.361 -5.557 1.00 97.94 81 ILE A N 1
ATOM 654 C CA . ILE A 1 81 ? -8.454 10.395 -4.660 1.00 97.94 81 ILE A CA 1
ATOM 655 C C . ILE A 1 81 ? -8.537 10.952 -3.239 1.00 97.94 81 ILE A C 1
ATOM 657 O O . ILE A 1 81 ? -9.591 10.866 -2.609 1.00 97.94 81 ILE A O 1
ATOM 661 N N . ARG A 1 82 ? -7.472 11.588 -2.741 1.00 98.12 82 ARG A N 1
ATOM 662 C CA . ARG A 1 82 ? -7.471 12.203 -1.411 1.00 98.12 82 ARG A CA 1
ATOM 663 C C . ARG A 1 82 ? -8.541 13.278 -1.284 1.00 98.12 82 ARG A C 1
ATOM 665 O O . ARG A 1 82 ? -9.339 13.234 -0.353 1.00 98.12 82 ARG A O 1
ATOM 672 N N . THR A 1 83 ? -8.596 14.199 -2.248 1.00 98.25 83 THR A N 1
ATOM 673 C CA . THR A 1 83 ? -9.601 15.271 -2.271 1.00 98.25 83 THR A CA 1
ATOM 674 C C . THR A 1 83 ? -11.014 14.696 -2.302 1.00 98.25 83 THR A C 1
ATOM 676 O O . THR A 1 83 ? -11.909 15.204 -1.629 1.00 98.25 83 THR A O 1
ATOM 679 N N . HIS A 1 84 ? -11.229 13.626 -3.071 1.00 97.81 84 HIS A N 1
ATOM 680 C CA . HIS A 1 84 ? -12.513 12.938 -3.123 1.00 97.81 84 HIS A CA 1
ATOM 681 C C . HIS A 1 84 ? -12.905 12.356 -1.755 1.00 97.81 84 HIS A C 1
ATOM 683 O O . HIS A 1 84 ? -13.984 12.667 -1.256 1.00 97.81 84 HIS A O 1
ATOM 689 N N . LEU A 1 85 ? -12.024 11.576 -1.123 1.00 98.06 85 LEU A N 1
ATOM 690 C CA . LEU A 1 85 ? -12.288 10.944 0.174 1.00 98.06 85 LEU A CA 1
ATOM 691 C C . LEU A 1 85 ? -12.505 11.966 1.296 1.00 98.06 85 LEU A C 1
ATOM 693 O O . LEU A 1 85 ? -13.398 11.788 2.125 1.00 98.06 85 LEU A O 1
ATOM 697 N N . GLU A 1 86 ? -11.722 13.047 1.313 1.00 97.81 86 GLU A N 1
ATOM 698 C CA . GLU A 1 86 ? -11.878 14.130 2.288 1.00 97.81 86 GLU A CA 1
ATOM 699 C C . GLU A 1 86 ? -13.225 14.845 2.112 1.00 97.81 86 GLU A C 1
ATOM 701 O O . GLU A 1 86 ? -13.933 15.064 3.093 1.00 97.81 86 GLU A O 1
ATOM 706 N N . ARG A 1 87 ? -13.642 15.130 0.869 1.00 97.88 87 ARG A N 1
ATOM 707 C CA . ARG A 1 87 ? -14.960 15.728 0.580 1.00 97.88 87 ARG A CA 1
ATOM 708 C C . ARG A 1 87 ? -16.129 14.833 0.983 1.00 97.88 87 ARG A C 1
ATOM 710 O O . ARG A 1 87 ? -17.185 15.352 1.327 1.00 97.88 87 ARG A O 1
ATOM 717 N N . GLN A 1 88 ? -15.954 13.515 0.938 1.00 96.75 88 GLN A N 1
ATOM 718 C CA . GLN A 1 88 ? -16.955 12.552 1.408 1.00 96.75 88 GLN A CA 1
ATOM 719 C C . GLN A 1 88 ? -16.932 12.356 2.934 1.00 96.75 88 GLN A C 1
ATOM 721 O O . GLN A 1 88 ? -17.784 11.654 3.471 1.00 96.75 88 GLN A O 1
ATOM 726 N N . GLY A 1 89 ? -15.971 12.953 3.650 1.00 97.50 89 GLY A N 1
ATOM 727 C CA . GLY A 1 89 ? -15.807 12.749 5.090 1.00 97.50 89 GLY A CA 1
ATOM 728 C C . GLY A 1 89 ? -15.335 11.338 5.456 1.00 97.50 89 GLY A C 1
ATOM 729 O O . GLY A 1 89 ? -15.509 10.905 6.593 1.00 97.50 89 GLY A O 1
ATOM 730 N N . THR A 1 90 ? -14.736 10.611 4.509 1.00 96.94 90 THR A N 1
ATOM 731 C CA . THR A 1 90 ? -14.282 9.225 4.688 1.00 96.94 90 THR A CA 1
ATOM 732 C C . THR A 1 90 ? -12.793 9.071 4.367 1.00 96.94 90 THR A C 1
ATOM 734 O O . THR A 1 90 ? -12.441 8.280 3.484 1.00 96.94 90 THR A O 1
ATOM 737 N N . PRO A 1 91 ? -11.894 9.809 5.048 1.00 95.88 91 PRO A N 1
ATOM 738 C CA . PRO A 1 91 ? -10.463 9.674 4.814 1.00 95.88 91 PRO A CA 1
ATOM 739 C C . PRO A 1 91 ? -9.983 8.249 5.128 1.00 95.88 91 PRO A C 1
ATOM 741 O O . PRO A 1 91 ? -10.603 7.509 5.899 1.00 95.88 91 PRO A O 1
ATOM 744 N N . ILE A 1 92 ? -8.870 7.883 4.505 1.00 96.44 92 ILE A N 1
ATOM 745 C CA . ILE A 1 92 ? -8.113 6.651 4.747 1.00 96.44 92 ILE A CA 1
ATOM 746 C C . ILE A 1 92 ? -6.758 7.058 5.339 1.00 96.44 92 ILE A C 1
ATOM 748 O O . ILE A 1 92 ? -6.289 8.172 5.080 1.00 96.44 92 ILE A O 1
ATOM 752 N N . GLY A 1 93 ? -6.133 6.185 6.134 1.00 96.94 93 GLY A N 1
ATOM 753 C CA . GLY A 1 93 ? -4.785 6.415 6.664 1.00 96.94 93 GLY A CA 1
ATOM 754 C C . GLY A 1 93 ? -3.764 6.798 5.580 1.00 96.94 93 GLY A C 1
ATOM 755 O O . GLY A 1 93 ? -3.856 6.357 4.439 1.00 96.94 93 GLY A O 1
ATOM 756 N N . SER A 1 94 ? -2.767 7.626 5.914 1.00 95.56 94 SER A N 1
ATOM 757 C CA . SER A 1 94 ? -1.849 8.206 4.915 1.00 95.56 94 SER A CA 1
ATOM 758 C C . SER A 1 94 ? -1.090 7.169 4.076 1.00 95.56 94 S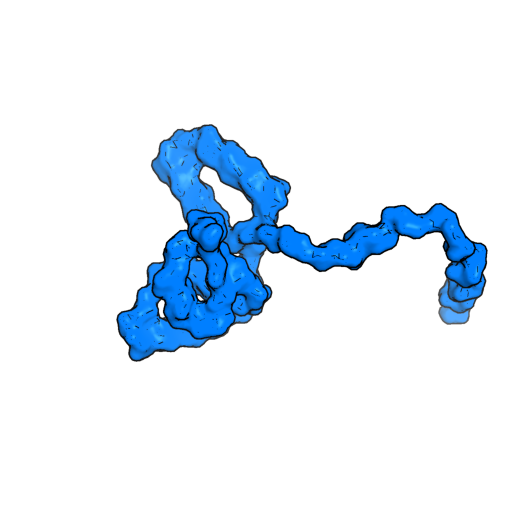ER A C 1
ATOM 760 O O . SER A 1 94 ? -0.973 7.342 2.863 1.00 95.56 94 SER A O 1
ATOM 762 N N . ASN A 1 95 ? -0.586 6.098 4.698 1.00 97.06 95 ASN A N 1
ATOM 763 C CA . ASN A 1 95 ? 0.120 5.031 3.981 1.00 97.06 95 ASN A CA 1
ATOM 764 C C . ASN A 1 95 ? -0.848 4.155 3.183 1.00 97.06 95 ASN A C 1
ATOM 766 O O . ASN A 1 95 ? -0.582 3.872 2.017 1.00 97.06 95 ASN A O 1
ATOM 770 N N . ASP A 1 96 ? -1.997 3.810 3.765 1.00 97.50 96 ASP A N 1
ATOM 771 C CA . ASP A 1 96 ? -3.063 3.077 3.078 1.00 97.50 96 ASP A CA 1
ATOM 772 C C . ASP A 1 96 ? -3.559 3.833 1.843 1.00 97.50 96 ASP A C 1
ATOM 774 O O . ASP A 1 96 ? -3.781 3.241 0.793 1.00 97.50 96 ASP A O 1
ATOM 778 N N . LEU A 1 97 ? -3.648 5.159 1.910 1.00 97.62 97 LEU A N 1
ATOM 779 C CA . LEU A 1 97 ? -3.970 5.985 0.756 1.00 97.62 97 LEU A CA 1
ATOM 780 C C . LEU A 1 97 ? -2.902 5.861 -0.341 1.00 97.62 97 LEU A C 1
ATOM 782 O O . LEU A 1 97 ? -3.255 5.700 -1.505 1.00 97.62 97 LEU A O 1
ATOM 786 N N . LEU A 1 98 ? -1.610 5.893 -0.002 1.00 97.38 98 LEU A N 1
ATOM 787 C CA . LEU A 1 98 ? -0.544 5.695 -0.994 1.00 97.38 98 LEU A CA 1
ATOM 788 C C . LEU A 1 98 ? -0.581 4.284 -1.604 1.00 97.38 98 LEU A C 1
ATOM 790 O O . LEU A 1 98 ? -0.403 4.143 -2.811 1.00 97.38 98 LEU A O 1
ATOM 794 N N . ILE A 1 99 ? -0.867 3.258 -0.798 1.00 97.69 99 ILE A N 1
ATOM 795 C CA . ILE A 1 99 ? -1.073 1.870 -1.246 1.00 97.69 99 ILE A CA 1
ATOM 796 C C . ILE A 1 99 ? -2.247 1.801 -2.230 1.00 97.69 99 ILE A C 1
ATOM 798 O O . ILE A 1 99 ? -2.104 1.274 -3.334 1.00 97.69 99 ILE A O 1
ATOM 802 N N . ALA A 1 100 ? -3.393 2.368 -1.851 1.00 97.88 100 ALA A N 1
ATOM 803 C CA . ALA A 1 100 ? -4.609 2.369 -2.651 1.00 97.88 100 ALA A CA 1
ATOM 804 C C . ALA A 1 100 ? -4.405 3.086 -3.987 1.00 97.88 100 ALA A C 1
ATOM 806 O O . ALA A 1 100 ? -4.792 2.574 -5.034 1.00 97.88 100 ALA A O 1
ATOM 807 N N . VAL A 1 101 ? -3.762 4.255 -3.957 1.00 97.69 101 VAL A N 1
ATOM 808 C CA . VAL A 1 101 ? -3.487 5.052 -5.153 1.00 97.69 101 VAL A CA 1
ATOM 809 C C . VAL A 1 101 ? -2.478 4.344 -6.051 1.00 97.69 101 VAL A C 1
ATOM 811 O O . VAL A 1 101 ? -2.693 4.291 -7.255 1.00 97.69 101 VAL A O 1
ATOM 814 N N . GLN A 1 102 ? -1.404 3.763 -5.507 1.00 96.88 102 GLN A N 1
ATOM 815 C CA . GLN A 1 102 ? -0.440 3.021 -6.322 1.00 96.88 102 GLN A CA 1
ATOM 816 C C . GLN A 1 102 ? -1.109 1.816 -7.007 1.00 96.88 102 GLN A C 1
ATOM 818 O O . GLN A 1 102 ? -0.911 1.613 -8.204 1.00 96.88 102 GLN A O 1
ATOM 823 N N . ALA A 1 103 ? -1.941 1.057 -6.283 1.00 96.88 103 ALA A N 1
ATOM 824 C CA . ALA A 1 103 ? -2.720 -0.039 -6.859 1.00 96.88 103 ALA A CA 1
ATOM 825 C C . ALA A 1 103 ? -3.696 0.452 -7.942 1.00 96.88 103 ALA A C 1
ATOM 827 O O . ALA A 1 103 ? -3.773 -0.147 -9.014 1.00 96.88 103 ALA A O 1
ATOM 828 N N . PHE A 1 104 ? -4.392 1.563 -7.688 1.00 97.19 104 PHE A N 1
ATOM 829 C CA . PHE A 1 104 ? -5.322 2.188 -8.626 1.00 97.19 104 PHE A CA 1
ATOM 830 C C . PHE A 1 104 ? -4.628 2.636 -9.917 1.00 97.19 104 PHE A C 1
ATOM 832 O O . PHE A 1 104 ? -5.055 2.249 -11.003 1.00 97.19 104 PHE A O 1
ATOM 839 N N . THR A 1 105 ? -3.533 3.397 -9.810 1.00 95.94 105 THR A N 1
ATOM 840 C CA . THR A 1 105 ? -2.770 3.924 -10.956 1.00 95.94 105 THR A CA 1
ATOM 841 C C . THR A 1 105 ? -2.292 2.804 -11.874 1.00 95.94 105 THR A C 1
ATOM 843 O O . THR A 1 105 ? -2.263 2.956 -13.090 1.00 95.94 105 THR A O 1
ATOM 846 N N . LEU A 1 106 ? -1.944 1.658 -11.291 1.00 92.94 106 LEU A N 1
ATOM 847 C CA . LEU A 1 106 ? -1.426 0.503 -12.014 1.00 92.94 106 LEU A CA 1
ATOM 848 C C . LEU A 1 106 ? -2.509 -0.515 -12.392 1.00 92.94 106 LEU A C 1
ATOM 850 O O . LEU A 1 106 ? -2.186 -1.571 -12.934 1.00 92.94 106 LEU A O 1
ATOM 854 N N . ASN A 1 107 ? -3.783 -0.206 -12.124 1.00 93.75 107 ASN A N 1
ATOM 855 C CA . ASN A 1 107 ? -4.932 -1.075 -12.387 1.00 93.75 107 ASN A CA 1
ATOM 856 C C . ASN A 1 107 ? -4.776 -2.487 -11.778 1.00 93.75 107 ASN A C 1
ATOM 858 O O . ASN A 1 107 ? -5.178 -3.492 -12.373 1.00 93.75 107 ASN A O 1
ATOM 862 N N . LEU A 1 108 ? -4.179 -2.558 -10.588 1.00 94.12 108 LEU A N 1
ATOM 863 C CA . LEU A 1 108 ? -3.967 -3.794 -9.842 1.00 94.12 108 LEU A CA 1
ATOM 864 C C . LEU A 1 108 ? -5.192 -4.137 -8.989 1.00 94.12 108 LEU A C 1
ATOM 866 O O . LEU A 1 108 ? -5.951 -3.262 -8.570 1.00 94.12 108 LEU A O 1
ATOM 870 N N . THR A 1 109 ? -5.344 -5.423 -8.679 1.00 95.50 109 THR A N 1
ATOM 871 C CA . THR A 1 109 ? -6.238 -5.876 -7.610 1.00 95.50 109 THR A CA 1
ATOM 872 C C . THR A 1 109 ? -5.497 -5.812 -6.280 1.00 95.50 109 THR A C 1
ATOM 874 O O . THR A 1 109 ? -4.471 -6.468 -6.104 1.00 95.50 109 THR A O 1
ATOM 877 N N . LEU A 1 110 ? -6.008 -5.021 -5.337 1.00 96.81 110 LEU A N 1
ATOM 878 C CA . LEU A 1 110 ? -5.455 -4.915 -3.994 1.00 96.81 110 LEU A CA 1
ATOM 879 C C . LEU A 1 110 ? -5.997 -6.036 -3.101 1.00 96.81 110 LEU A C 1
ATOM 881 O O . LEU A 1 110 ? -7.183 -6.072 -2.777 1.00 96.81 110 LEU A O 1
ATOM 885 N N . VAL A 1 111 ? -5.113 -6.924 -2.656 1.00 95.94 111 VAL A N 1
ATOM 886 C CA . VAL A 1 111 ? -5.456 -7.998 -1.716 1.00 95.94 111 VAL A CA 1
ATOM 887 C C . VAL A 1 111 ? -5.277 -7.496 -0.285 1.00 95.94 111 VAL A C 1
ATOM 889 O O . VAL A 1 111 ? -4.171 -7.136 0.115 1.00 95.94 111 VAL A O 1
ATOM 892 N N . THR A 1 112 ? -6.352 -7.455 0.505 1.00 95.69 112 THR A N 1
ATOM 893 C CA . THR A 1 112 ? -6.313 -6.941 1.883 1.00 95.69 112 THR A CA 1
ATOM 894 C C . THR A 1 112 ? -7.434 -7.501 2.758 1.00 95.69 112 THR A C 1
ATOM 896 O O . THR A 1 112 ? -8.553 -7.751 2.309 1.00 95.69 112 THR A O 1
ATOM 899 N N . ALA A 1 113 ? -7.158 -7.645 4.056 1.00 94.69 113 ALA A N 1
ATOM 900 C CA . ALA A 1 113 ? -8.189 -7.932 5.052 1.00 94.69 113 ALA A CA 1
ATOM 901 C C . ALA A 1 113 ? -9.042 -6.689 5.384 1.00 94.69 113 ALA A C 1
ATOM 903 O O . ALA A 1 113 ? -10.187 -6.824 5.819 1.00 94.69 113 ALA A O 1
ATOM 904 N N . ASN A 1 114 ? -8.522 -5.479 5.142 1.00 94.88 114 ASN A N 1
ATOM 905 C CA . ASN A 1 114 ? -9.173 -4.207 5.467 1.00 94.88 114 ASN A CA 1
ATOM 906 C C . ASN A 1 114 ? -10.081 -3.698 4.329 1.00 94.88 114 ASN A C 1
ATOM 908 O O . ASN A 1 114 ? -10.027 -2.539 3.919 1.00 94.88 114 ASN A O 1
ATOM 912 N N . VAL A 1 115 ? -10.930 -4.582 3.797 1.00 95.50 115 VAL A N 1
ATOM 913 C CA . VAL A 1 115 ? -11.791 -4.289 2.634 1.00 95.50 115 VAL A CA 1
ATOM 914 C C . VAL A 1 115 ? -12.618 -3.021 2.849 1.00 95.50 115 VAL A C 1
ATOM 916 O O . VAL A 1 115 ? -12.696 -2.175 1.969 1.00 95.50 115 VAL A O 1
ATOM 919 N N . ARG A 1 116 ? -13.186 -2.842 4.050 1.00 94.88 116 ARG A N 1
ATOM 920 C CA . ARG A 1 116 ? -14.052 -1.699 4.379 1.00 94.88 116 ARG A CA 1
ATOM 921 C C . ARG A 1 116 ? -13.375 -0.345 4.154 1.00 94.88 116 ARG A C 1
ATOM 923 O O . ARG A 1 116 ? -14.058 0.612 3.793 1.00 94.88 116 ARG A O 1
ATOM 930 N N . GLU A 1 117 ? -12.084 -0.236 4.444 1.00 95.50 117 GLU A N 1
ATOM 931 C CA . GLU A 1 117 ? -11.354 1.020 4.290 1.00 95.50 117 GLU A CA 1
ATOM 932 C C . GLU A 1 117 ? -10.985 1.260 2.825 1.00 95.50 117 GLU A C 1
ATOM 934 O O . GLU A 1 117 ? -11.325 2.306 2.276 1.00 95.50 117 GLU A O 1
ATOM 939 N N . PHE A 1 118 ? -10.410 0.259 2.154 1.00 97.44 118 PHE A N 1
ATOM 940 C CA . PHE A 1 118 ? -9.967 0.382 0.762 1.00 97.44 118 PHE A CA 1
ATOM 941 C C . PHE A 1 118 ? -11.113 0.484 -0.253 1.00 97.44 118 PHE A C 1
ATOM 943 O O . PHE A 1 118 ? -10.978 1.196 -1.245 1.00 97.44 118 PHE A O 1
ATOM 950 N N . SER A 1 119 ? -12.271 -0.132 0.007 1.00 96.19 119 SER A N 1
ATOM 951 C CA . SER A 1 119 ? -13.458 -0.017 -0.857 1.00 96.19 119 SER A CA 1
ATOM 952 C C . SER A 1 119 ? -14.062 1.393 -0.906 1.00 96.19 119 SER A C 1
ATOM 954 O O . SER A 1 119 ? -14.965 1.633 -1.701 1.00 96.19 119 SER A O 1
ATOM 956 N N . ARG A 1 120 ? -13.586 2.339 -0.082 1.00 97.12 120 ARG A N 1
ATOM 957 C CA . ARG A 1 120 ? -13.963 3.760 -0.191 1.00 97.12 120 ARG A CA 1
ATOM 958 C C . ARG A 1 120 ? -13.331 4.431 -1.413 1.00 97.12 120 ARG A C 1
ATOM 960 O O . ARG A 1 120 ? -13.822 5.468 -1.846 1.00 97.12 120 ARG A O 1
ATOM 967 N N . VAL A 1 121 ? -12.241 3.875 -1.953 1.00 97.69 121 VAL A N 1
ATOM 968 C CA . VAL A 1 121 ? -11.595 4.397 -3.162 1.00 97.69 121 VAL A CA 1
ATOM 969 C C . VAL A 1 121 ? -12.395 3.953 -4.389 1.00 97.69 121 VAL A C 1
ATOM 971 O O . VAL A 1 121 ? -12.514 2.750 -4.634 1.00 97.69 121 VAL A O 1
ATOM 974 N N . PRO A 1 122 ? -12.944 4.888 -5.183 1.00 94.56 122 PRO A N 1
ATOM 975 C CA . PRO A 1 122 ? -13.768 4.534 -6.330 1.00 94.56 122 PRO A CA 1
ATOM 976 C C . PRO A 1 122 ? -12.954 3.781 -7.389 1.00 94.56 122 PRO A C 1
ATOM 978 O O . PRO A 1 122 ? -11.831 4.160 -7.713 1.00 94.56 122 PRO A O 1
ATOM 981 N N . ASN A 1 123 ? -13.553 2.731 -7.960 1.00 96.38 123 ASN A N 1
ATOM 982 C CA . ASN A 1 123 ? -12.979 1.868 -9.003 1.00 96.38 123 ASN A CA 1
ATOM 983 C C . ASN A 1 123 ? -11.697 1.100 -8.617 1.00 96.38 123 ASN A C 1
ATOM 985 O O . ASN A 1 123 ? -11.098 0.456 -9.479 1.00 96.38 123 ASN A O 1
ATOM 989 N N . LEU A 1 124 ? -11.279 1.114 -7.347 1.00 97.75 124 LEU A N 1
ATOM 990 C CA . LEU A 1 124 ? -10.205 0.244 -6.873 1.00 97.75 124 LEU A CA 1
ATOM 991 C C . LEU A 1 124 ? -10.723 -1.196 -6.754 1.00 97.75 124 LEU A C 1
ATOM 993 O O . LEU A 1 124 ? -11.707 -1.461 -6.064 1.00 97.75 124 LEU A O 1
ATOM 997 N N . LYS A 1 125 ? -10.042 -2.140 -7.408 1.00 96.75 125 LYS A N 1
ATOM 998 C CA . LYS A 1 125 ? -10.327 -3.573 -7.274 1.00 96.75 125 LYS A CA 1
ATOM 999 C C . LYS A 1 125 ? -9.758 -4.060 -5.947 1.00 96.75 125 LYS A C 1
ATOM 1001 O O . LYS A 1 125 ? -8.566 -3.888 -5.701 1.00 96.75 125 LYS A O 1
ATOM 1006 N N . VAL A 1 126 ? -10.593 -4.665 -5.108 1.00 96.88 126 VAL A N 1
ATOM 1007 C CA . VAL A 1 126 ? -10.198 -5.143 -3.778 1.00 96.88 126 VAL A CA 1
ATOM 1008 C C . VAL A 1 126 ? -10.667 -6.578 -3.590 1.00 96.88 126 VAL A C 1
ATOM 1010 O O . VAL A 1 126 ? -11.837 -6.878 -3.816 1.00 96.88 126 VAL A O 1
ATOM 1013 N N . GLU A 1 127 ? -9.770 -7.444 -3.131 1.00 95.12 127 GLU A N 1
ATOM 1014 C CA . GLU A 1 127 ? -10.069 -8.834 -2.786 1.00 95.12 127 GLU A CA 1
ATOM 1015 C C . GLU A 1 127 ? -9.628 -9.146 -1.355 1.00 95.12 127 GLU A C 1
ATOM 1017 O O . GLU A 1 127 ? -8.667 -8.575 -0.836 1.00 95.12 127 GLU A O 1
ATOM 1022 N N . ASN A 1 128 ? -10.324 -10.083 -0.710 1.00 94.75 128 ASN A N 1
ATOM 1023 C CA . ASN A 1 128 ? -9.942 -10.602 0.598 1.00 94.75 128 ASN A CA 1
ATOM 1024 C C . ASN A 1 128 ? -9.791 -12.116 0.531 1.00 94.75 128 ASN A C 1
ATOM 1026 O O . ASN A 1 128 ? -10.778 -12.842 0.557 1.00 94.75 128 ASN A O 1
ATOM 1030 N N . TRP A 1 129 ? -8.545 -12.576 0.499 1.00 92.88 129 TRP A N 1
ATOM 1031 C CA . TRP A 1 129 ? -8.214 -13.997 0.392 1.00 92.88 129 TRP A CA 1
ATOM 1032 C C . TRP A 1 129 ? -8.269 -14.757 1.725 1.00 92.88 129 TRP A C 1
ATOM 1034 O O . TRP A 1 129 ? -8.031 -15.959 1.752 1.00 92.88 129 TRP A O 1
ATOM 1044 N N . LEU A 1 130 ? -8.558 -14.082 2.844 1.00 90.00 130 LEU A N 1
ATOM 1045 C CA . LEU A 1 130 ? -8.768 -14.745 4.138 1.00 90.00 130 LEU A CA 1
ATOM 1046 C C . LEU A 1 130 ? -10.214 -15.207 4.330 1.00 90.00 130 LEU A C 1
ATOM 1048 O O . LEU A 1 130 ? -10.487 -15.984 5.243 1.00 90.00 130 LEU A O 1
ATOM 1052 N N . LYS A 1 131 ? -11.145 -14.718 3.505 1.00 79.25 131 LYS A N 1
ATOM 1053 C CA . LYS A 1 131 ? -12.515 -15.218 3.485 1.00 79.25 131 LYS A CA 1
ATOM 1054 C C . LYS A 1 131 ? -12.576 -16.400 2.527 1.00 79.25 131 LYS A C 1
ATOM 1056 O O . LYS A 1 131 ? -12.273 -16.256 1.349 1.00 79.25 131 LYS A O 1
ATOM 1061 N N . SER A 1 132 ? -12.921 -17.561 3.063 1.00 56.84 132 SER A N 1
ATOM 1062 C 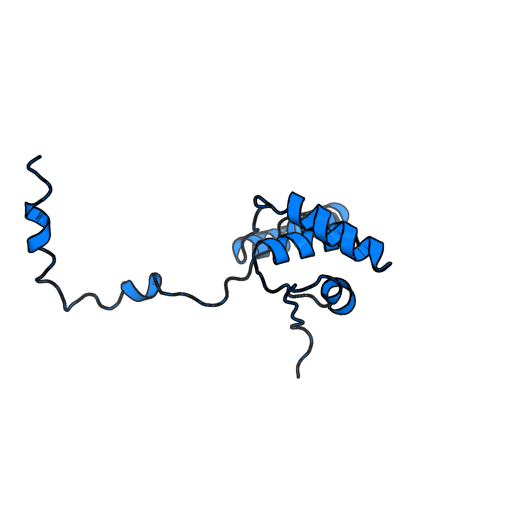CA . SER A 1 132 ? -13.403 -18.693 2.276 1.00 56.84 132 SER A CA 1
ATOM 1063 C C . SER A 1 132 ? -14.900 -18.473 2.077 1.00 56.84 132 SER A C 1
ATOM 1065 O O . SER A 1 132 ? -15.591 -18.250 3.074 1.00 56.84 132 SER A O 1
ATOM 1067 N N . ASP A 1 133 ? -15.373 -18.477 0.834 1.00 53.75 133 ASP A N 1
ATOM 1068 C CA . ASP A 1 133 ? -16.797 -18.708 0.564 1.00 53.75 133 ASP A CA 1
ATOM 1069 C C . ASP A 1 133 ? -17.181 -20.151 0.939 1.00 53.75 133 ASP A C 1
ATOM 1071 O O . ASP A 1 133 ? -16.311 -21.050 0.808 1.00 53.75 133 ASP A O 1
#

Secondary structure (DSSP, 8-state):
--SSSGGGSGGGS--SS-TTSSGGG---S----EEHHHHHHHHHHHHHTT-HHHHHHHHHHHHHSPEEPPPTTHHHHHHHHHHHHHHTT----HHHHHHHHHHHHTT-EEE-S-HHHHTTSTT-EEE-TT---

Foldseek 3Di:
DPDPPVPPPVVPPDPDPDPPPPVVVVPDDDQAAAEPLNLVVQVVVCVVVVDPVSVVVSVVVCVRRPYDYQDPPLVVQLVVQQVVCVVVVQHADPSVSSVLSSCVVVVHADEDPPCVNSVSRPPHHYDYPVDDD